Protein AF-A0A925U663-F1 (afdb_monomer_lite)

Structure (mmCIF, N/CA/C/O backbone):
data_AF-A0A925U663-F1
#
_entry.id   AF-A0A925U663-F1
#
loop_
_atom_site.group_PDB
_atom_site.id
_atom_site.type_symbol
_atom_site.label_atom_id
_atom_site.label_alt_id
_atom_site.label_comp_id
_atom_site.label_asym_id
_atom_site.label_entity_id
_atom_site.label_seq_id
_atom_site.pdbx_PDB_ins_code
_atom_site.Cartn_x
_atom_site.Cartn_y
_atom_site.Cartn_z
_atom_site.occupancy
_atom_site.B_iso_or_equiv
_atom_site.auth_seq_id
_atom_site.auth_comp_id
_atom_site.auth_asym_id
_atom_site.auth_atom_id
_atom_site.pdbx_PDB_model_num
ATOM 1 N N . MET A 1 1 ? 19.903 17.161 55.344 1.00 41.16 1 MET A N 1
ATOM 2 C CA . MET A 1 1 ? 18.478 16.786 55.233 1.00 41.16 1 MET A CA 1
ATOM 3 C C . MET A 1 1 ? 18.183 16.793 53.745 1.00 41.16 1 MET A C 1
ATOM 5 O O . MET A 1 1 ? 18.356 17.834 53.129 1.00 41.16 1 MET A O 1
ATOM 9 N N . VAL A 1 2 ? 17.994 15.610 53.159 1.00 46.28 2 VAL A N 1
ATOM 10 C CA . VAL A 1 2 ? 18.011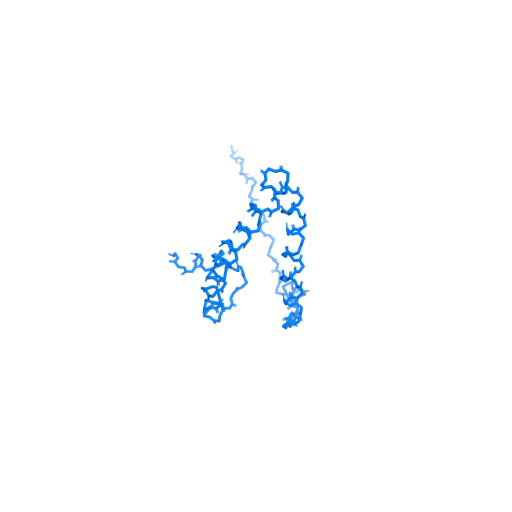 15.384 51.704 1.00 46.28 2 VAL A CA 1
ATOM 11 C C . VAL A 1 2 ? 16.768 16.006 51.067 1.00 46.28 2 VAL A C 1
ATOM 13 O O . VAL A 1 2 ? 15.671 15.894 51.600 1.00 46.28 2 VAL A O 1
ATOM 16 N N . GLN A 1 3 ? 16.979 16.712 49.960 1.00 55.00 3 GLN A N 1
ATOM 17 C CA . GLN A 1 3 ? 15.954 17.357 49.152 1.00 55.00 3 GLN A CA 1
ATOM 18 C C . GLN A 1 3 ? 15.374 16.301 48.203 1.00 55.00 3 GLN A C 1
ATOM 20 O O . GLN A 1 3 ? 16.023 15.931 47.226 1.00 55.00 3 GLN A O 1
ATOM 25 N N . ASP A 1 4 ? 14.195 15.767 48.532 1.00 50.72 4 ASP A N 1
ATOM 26 C CA . ASP A 1 4 ? 13.521 14.760 47.710 1.00 50.72 4 ASP A CA 1
ATOM 27 C C . ASP A 1 4 ? 13.083 15.360 46.367 1.00 50.72 4 ASP A C 1
ATOM 29 O O . ASP A 1 4 ? 12.423 16.400 46.293 1.00 50.72 4 ASP A O 1
ATOM 33 N N . GLY A 1 5 ? 13.528 14.704 45.293 1.00 56.38 5 GLY A N 1
ATOM 34 C CA . GLY A 1 5 ? 13.363 15.126 43.909 1.00 56.38 5 GLY A CA 1
ATOM 35 C C . GLY A 1 5 ? 11.903 15.201 43.463 1.00 56.38 5 GLY A C 1
ATOM 36 O O . GLY A 1 5 ? 11.051 14.422 43.883 1.00 56.38 5 GLY A O 1
ATOM 37 N N . GLN A 1 6 ? 11.630 16.151 42.568 1.00 60.50 6 GLN A N 1
ATOM 38 C CA . GLN A 1 6 ? 10.327 16.364 41.940 1.00 60.50 6 GLN A CA 1
ATOM 39 C C . GLN A 1 6 ? 9.862 15.097 41.204 1.00 60.50 6 GLN A C 1
ATOM 41 O O . GLN A 1 6 ? 10.312 14.797 40.099 1.00 60.50 6 GLN A O 1
ATOM 46 N N . GLY A 1 7 ? 8.965 14.338 41.834 1.00 65.44 7 GLY A N 1
ATOM 47 C CA . GLY A 1 7 ? 8.325 13.168 41.241 1.00 65.44 7 GLY A CA 1
ATOM 48 C C . GLY A 1 7 ? 7.292 13.550 40.179 1.00 65.44 7 GLY A C 1
ATOM 49 O O . GLY A 1 7 ? 6.628 14.581 40.273 1.00 65.44 7 GLY A O 1
ATOM 50 N N . VAL A 1 8 ? 7.138 12.699 39.163 1.00 73.06 8 VAL A N 1
ATOM 51 C CA . VAL A 1 8 ? 6.098 12.830 38.130 1.00 73.06 8 VAL A CA 1
ATOM 52 C C . VAL A 1 8 ? 4.715 12.702 38.778 1.00 73.06 8 VAL A C 1
ATOM 54 O O . VAL A 1 8 ? 4.341 11.632 39.260 1.00 73.06 8 VAL A O 1
ATOM 57 N N . THR A 1 9 ? 3.936 13.786 38.775 1.00 75.38 9 THR A N 1
ATOM 58 C CA . THR A 1 9 ? 2.548 13.788 39.259 1.00 75.38 9 THR A CA 1
ATOM 59 C C . THR A 1 9 ? 1.636 13.126 38.228 1.00 75.38 9 THR A C 1
ATOM 61 O O . THR 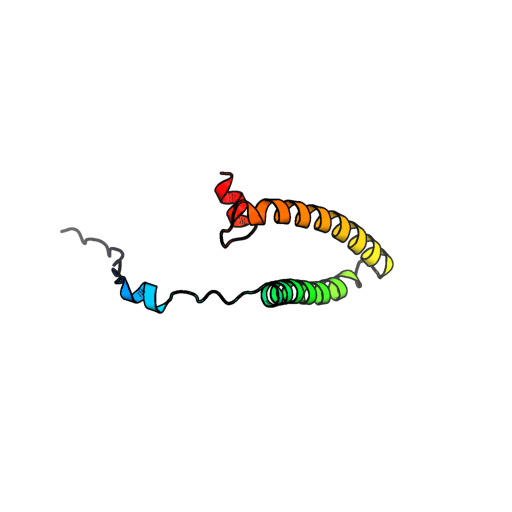A 1 9 ? 1.237 13.742 37.239 1.00 75.38 9 THR A O 1
ATOM 64 N N . TYR A 1 10 ? 1.281 11.863 38.454 1.00 69.44 10 TYR A N 1
ATOM 65 C CA . TYR A 1 10 ? 0.284 11.171 37.639 1.00 69.44 10 TYR A CA 1
ATOM 66 C C . TYR A 1 10 ? -1.121 11.653 38.004 1.00 69.44 10 TYR A C 1
ATOM 68 O O . TYR A 1 10 ? -1.628 11.370 39.090 1.00 69.44 10 TYR A O 1
ATOM 76 N N . ASN A 1 11 ? -1.766 12.369 37.083 1.00 79.00 11 ASN A N 1
ATOM 77 C CA . ASN A 1 11 ? -3.164 12.749 37.237 1.00 79.00 11 ASN A CA 1
ATOM 78 C C . ASN A 1 11 ? -4.050 11.524 36.957 1.00 79.00 11 ASN A C 1
ATOM 80 O O . ASN A 1 11 ? -4.114 11.048 35.821 1.00 79.00 11 ASN A O 1
ATOM 84 N N . LYS A 1 12 ? -4.697 10.981 37.994 1.00 75.9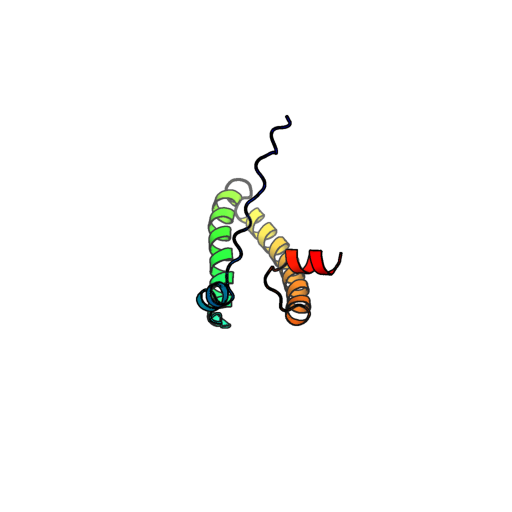4 12 LYS A N 1
ATOM 85 C CA . LYS A 1 12 ? -5.653 9.877 37.845 1.00 75.94 12 LYS A CA 1
ATOM 86 C C . LYS A 1 12 ? -6.924 10.423 37.212 1.00 75.94 12 LYS A C 1
ATOM 88 O O . LYS A 1 12 ? -7.711 11.098 37.866 1.00 75.94 12 LYS A O 1
ATOM 93 N N . VAL A 1 13 ? -7.093 10.148 35.925 1.00 79.38 13 VAL A N 1
ATOM 94 C CA . VAL A 1 13 ? -8.262 10.591 35.169 1.00 79.38 13 VAL A CA 1
ATOM 95 C C . VAL A 1 13 ? -9.381 9.564 35.300 1.00 79.38 13 VAL A C 1
ATOM 97 O O . VAL A 1 13 ? -9.155 8.368 35.127 1.00 79.38 13 VAL A O 1
ATOM 100 N N . ASP A 1 14 ? -10.571 10.050 35.637 1.00 82.44 14 ASP A N 1
ATOM 101 C CA . ASP A 1 14 ? -11.738 9.229 35.956 1.00 82.44 14 ASP A CA 1
ATOM 102 C C . ASP A 1 14 ? -12.359 8.560 34.716 1.00 82.44 14 ASP A C 1
ATOM 104 O O . ASP A 1 14 ? -12.164 9.019 33.589 1.00 82.44 14 ASP A O 1
ATOM 108 N N . GLY A 1 15 ? -13.162 7.508 34.897 1.00 79.06 15 GLY A N 1
ATOM 109 C CA . GLY A 1 15 ? -13.746 6.739 33.780 1.00 79.06 15 GLY A CA 1
ATOM 110 C C . GLY A 1 15 ? -14.567 7.593 32.799 1.00 79.06 15 GLY A C 1
ATOM 111 O O . GLY A 1 15 ? -14.464 7.436 31.579 1.00 79.06 15 GLY A O 1
ATOM 112 N N . ALA A 1 16 ? -15.276 8.596 33.327 1.00 80.44 16 ALA A N 1
ATOM 113 C CA . ALA A 1 16 ? -16.065 9.558 32.554 1.00 80.44 16 ALA A CA 1
ATOM 114 C C . ALA A 1 16 ? -15.226 10.393 31.561 1.00 80.44 16 ALA A C 1
ATOM 116 O O . ALA A 1 16 ? -15.753 10.929 30.581 1.00 80.44 16 ALA A O 1
ATOM 117 N N . TYR A 1 17 ? -13.915 10.524 31.789 1.00 81.38 17 TYR A N 1
ATOM 118 C CA . TYR A 1 17 ? -13.005 11.215 30.875 1.00 81.38 17 TYR A CA 1
ATOM 119 C C . TYR A 1 17 ? -12.783 10.434 29.576 1.00 81.38 17 TYR A C 1
ATOM 121 O O . TYR A 1 17 ? -12.747 11.034 28.499 1.00 81.38 17 TYR A O 1
ATOM 129 N N . PHE A 1 18 ? -12.657 9.108 29.662 1.00 81.62 18 PHE A N 1
ATOM 130 C CA . PHE A 1 18 ? -12.482 8.246 28.491 1.00 81.62 18 PHE A CA 1
ATOM 131 C C . PHE A 1 18 ? -13.788 8.081 27.718 1.00 81.62 18 PHE A C 1
ATOM 133 O O . PHE A 1 18 ? -13.776 8.093 26.488 1.00 81.62 18 PHE A O 1
ATOM 140 N N . GLU A 1 19 ? -14.913 8.025 28.428 1.00 82.06 19 GLU A N 1
ATOM 141 C CA . GLU A 1 19 ? -16.252 7.937 27.839 1.00 82.06 19 GLU A CA 1
ATOM 142 C C . GLU A 1 19 ? -16.561 9.138 26.933 1.00 82.06 19 GLU A C 1
ATOM 144 O O . GLU A 1 19 ? -17.000 8.973 25.795 1.00 82.06 19 GLU A O 1
ATOM 149 N N . LYS A 1 20 ? -16.208 10.354 27.378 1.00 81.88 20 LYS A N 1
ATOM 150 C CA . LYS A 1 20 ? -16.334 11.584 26.574 1.00 81.88 20 LYS A CA 1
ATOM 151 C C . LYS A 1 20 ? -15.430 11.617 25.336 1.00 81.88 20 LYS A C 1
ATOM 153 O O . LYS A 1 20 ? -15.650 12.448 24.458 1.00 81.88 20 LYS A O 1
ATOM 158 N N . ARG A 1 21 ? -14.406 10.761 25.262 1.00 81.94 21 ARG A N 1
ATOM 159 C CA . ARG A 1 21 ? -13.424 10.706 24.162 1.00 81.94 21 ARG A CA 1
ATOM 160 C C . ARG A 1 21 ? -13.536 9.444 23.309 1.00 81.94 21 ARG A C 1
ATOM 162 O O . ARG A 1 21 ? -12.678 9.211 22.457 1.00 81.94 21 ARG A O 1
ATOM 169 N N . GLY A 1 22 ? -14.582 8.647 23.510 1.00 81.12 22 GLY A N 1
ATOM 170 C CA . GLY A 1 22 ? -14.862 7.493 22.669 1.00 81.12 22 GLY A CA 1
ATOM 171 C C . GLY A 1 22 ? -14.999 7.906 21.203 1.00 81.12 22 GLY A C 1
ATOM 172 O O . GLY A 1 22 ? -15.815 8.759 20.853 1.00 81.12 22 GLY A O 1
ATOM 173 N N . LEU A 1 23 ? -14.196 7.301 20.329 1.00 83.88 23 LEU A N 1
ATOM 174 C CA . LEU A 1 23 ? -14.304 7.530 18.893 1.00 83.88 23 LEU A CA 1
ATOM 175 C C . LEU A 1 23 ? -15.555 6.835 18.358 1.00 83.88 23 LEU A C 1
ATOM 177 O O . LEU A 1 23 ? -15.734 5.624 18.515 1.00 83.88 23 LEU A O 1
ATOM 181 N N . LYS A 1 24 ? -16.409 7.594 17.672 1.00 82.69 24 LYS A N 1
ATOM 182 C CA . LYS A 1 24 ? -17.549 7.025 16.956 1.00 82.69 24 LYS A CA 1
ATOM 183 C C . LYS A 1 24 ? -17.043 6.307 15.705 1.00 82.69 24 LYS A C 1
ATOM 185 O O . LYS A 1 24 ? -16.345 6.898 14.882 1.00 82.69 24 LYS A O 1
ATOM 190 N N . ARG A 1 25 ? -17.412 5.034 15.536 1.00 79.31 25 ARG A N 1
ATOM 191 C CA . ARG A 1 25 ? -17.132 4.288 14.301 1.00 79.31 25 ARG A CA 1
ATOM 192 C C . ARG A 1 25 ? -17.894 4.938 13.145 1.00 79.31 25 ARG A C 1
ATOM 194 O O . ARG A 1 25 ? -19.117 4.876 13.101 1.00 79.31 25 ARG A O 1
ATOM 201 N N . TYR A 1 26 ? -17.159 5.588 12.249 1.00 81.88 26 TYR A N 1
ATOM 202 C CA . TYR A 1 26 ? -17.716 6.306 11.097 1.00 81.88 26 TYR A CA 1
ATOM 203 C C . TYR A 1 26 ? -17.088 5.877 9.764 1.00 81.88 26 TYR A C 1
ATOM 205 O O . TYR A 1 26 ? -17.710 6.019 8.717 1.00 81.88 26 TYR A O 1
ATOM 213 N N . ALA A 1 27 ? -15.869 5.331 9.790 1.00 80.88 27 ALA A N 1
ATOM 214 C CA . ALA A 1 27 ? -15.147 4.977 8.579 1.00 80.88 27 ALA A CA 1
ATOM 215 C C . ALA A 1 27 ? -15.746 3.722 7.915 1.00 80.88 27 ALA A C 1
ATOM 217 O O . ALA A 1 27 ? -15.411 2.593 8.271 1.00 80.88 27 ALA A O 1
ATOM 218 N N . GLY A 1 28 ? -16.652 3.931 6.961 1.00 85.56 28 GLY A N 1
ATOM 219 C CA . GLY A 1 28 ? -17.120 2.909 6.029 1.00 85.56 28 GLY A CA 1
ATOM 220 C C . GLY A 1 28 ? -16.160 2.718 4.850 1.00 85.56 28 GLY A C 1
ATOM 221 O O . GLY A 1 28 ? -15.186 3.458 4.683 1.00 85.56 28 GLY A O 1
ATOM 222 N N . VAL A 1 29 ? -16.470 1.750 3.987 1.00 88.12 29 VAL A N 1
ATOM 223 C CA . VAL A 1 29 ? -15.638 1.372 2.828 1.00 88.12 29 VAL A CA 1
ATOM 224 C C . VAL A 1 29 ? -15.297 2.576 1.942 1.00 88.12 29 VAL A C 1
ATOM 226 O O . VAL A 1 29 ? -14.132 2.787 1.620 1.00 88.12 29 VAL A O 1
ATOM 229 N N . ALA A 1 30 ? -16.284 3.419 1.621 1.00 91.19 30 ALA A N 1
ATOM 230 C CA . ALA A 1 30 ? -16.080 4.595 0.772 1.00 91.19 30 ALA A CA 1
ATOM 231 C C . ALA A 1 30 ? -15.114 5.620 1.394 1.00 91.19 30 ALA A C 1
ATOM 233 O O . ALA A 1 30 ? -14.229 6.132 0.714 1.00 91.19 30 ALA A O 1
ATOM 234 N N . SER A 1 31 ? -15.240 5.890 2.697 1.00 89.56 31 SER A N 1
ATOM 235 C CA . SER A 1 31 ? -14.332 6.810 3.392 1.00 89.56 31 SER A CA 1
ATOM 236 C C . SER A 1 31 ? -12.915 6.254 3.518 1.00 89.56 31 SER A C 1
ATOM 238 O O . SER A 1 31 ? -11.960 7.005 3.357 1.00 89.56 31 SER A O 1
ATOM 240 N N . LEU A 1 32 ? -12.758 4.946 3.753 1.00 88.81 32 LEU A N 1
ATOM 241 C CA . LEU A 1 32 ? -11.439 4.308 3.814 1.00 88.81 32 LEU A CA 1
ATOM 242 C C . LEU A 1 32 ? -10.750 4.322 2.445 1.00 88.81 32 LEU A C 1
ATOM 244 O O . LEU A 1 32 ? -9.562 4.628 2.359 1.00 88.81 32 LEU A O 1
ATOM 248 N N . TRP A 1 33 ? -11.507 4.068 1.376 1.00 91.88 33 TRP A N 1
ATOM 249 C CA . TRP A 1 33 ? -11.012 4.177 0.007 1.00 91.88 33 TRP A CA 1
ATOM 250 C C . TRP A 1 33 ? -10.581 5.610 -0.324 1.00 91.88 33 TRP A C 1
ATOM 252 O O . TRP A 1 33 ? -9.467 5.815 -0.800 1.00 91.88 33 TRP A O 1
ATOM 262 N N . ALA A 1 34 ? -11.409 6.608 0.002 1.00 93.19 34 ALA A N 1
ATOM 263 C CA . ALA A 1 34 ? -11.088 8.014 -0.239 1.00 93.19 34 ALA A CA 1
ATOM 264 C C . ALA A 1 34 ? -9.829 8.465 0.522 1.00 93.19 34 ALA A C 1
ATOM 266 O O . ALA A 1 34 ? -8.991 9.168 -0.043 1.00 93.19 34 ALA A O 1
ATOM 267 N N . LEU A 1 35 ? -9.661 8.023 1.775 1.00 91.62 35 LEU A N 1
ATOM 268 C CA . LEU A 1 35 ? -8.450 8.290 2.556 1.00 91.62 35 LEU A CA 1
ATOM 269 C C . LEU A 1 35 ? -7.205 7.662 1.916 1.00 91.62 35 LEU A C 1
ATOM 271 O O . LEU A 1 35 ? -6.179 8.330 1.799 1.00 91.62 35 LEU A O 1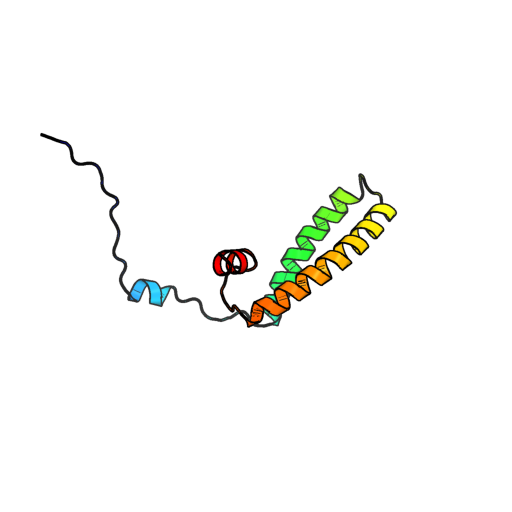
ATOM 275 N N . GLY A 1 36 ? -7.300 6.408 1.464 1.00 89.81 36 GLY A N 1
ATOM 276 C CA . GLY A 1 36 ? -6.196 5.725 0.788 1.00 89.81 36 GLY A CA 1
ATOM 277 C C . GLY A 1 36 ? -5.810 6.399 -0.530 1.00 89.81 36 GLY A C 1
ATOM 278 O O . GLY A 1 36 ? -4.648 6.736 -0.745 1.00 89.81 36 GLY A O 1
ATOM 279 N N . VAL A 1 37 ? -6.789 6.663 -1.396 1.00 93.19 37 VAL A N 1
ATOM 280 C CA . VAL A 1 37 ? -6.562 7.287 -2.708 1.00 93.19 37 VAL A CA 1
ATOM 281 C C . VAL A 1 37 ? -6.010 8.707 -2.567 1.00 93.19 37 VAL A C 1
ATOM 283 O O . VAL A 1 37 ? -5.047 9.055 -3.251 1.00 93.19 37 VAL A O 1
ATOM 286 N N . GLY A 1 38 ? -6.549 9.511 -1.645 1.00 93.88 38 GLY A N 1
ATOM 287 C CA . GLY A 1 38 ? -6.061 10.870 -1.395 1.00 93.88 38 GLY A CA 1
ATOM 288 C C . GLY A 1 38 ? -4.598 10.906 -0.941 1.00 93.88 38 GLY A C 1
ATOM 289 O O . GLY A 1 38 ? -3.815 11.730 -1.425 1.00 93.88 38 GLY A O 1
ATOM 290 N N . ALA A 1 39 ? -4.196 9.968 -0.078 1.00 91.12 39 ALA A N 1
ATOM 291 C CA . ALA A 1 39 ? -2.807 9.848 0.357 1.00 91.12 39 ALA A CA 1
ATOM 292 C C . ALA A 1 39 ? -1.863 9.487 -0.807 1.00 91.12 39 ALA A C 1
ATOM 294 O O . ALA A 1 39 ? -0.768 10.038 -0.905 1.00 91.12 39 ALA A O 1
ATOM 295 N N . VAL A 1 40 ? -2.294 8.626 -1.733 1.00 91.25 40 VAL A N 1
ATOM 296 C CA . VAL A 1 40 ? -1.458 8.161 -2.855 1.00 91.25 40 VAL A CA 1
ATOM 297 C C . VAL A 1 40 ? -1.333 9.199 -3.972 1.00 91.25 40 VAL A C 1
ATOM 299 O O . VAL A 1 40 ? -0.239 9.378 -4.517 1.00 91.25 40 VAL A O 1
ATOM 302 N N . ILE A 1 41 ? -2.421 9.893 -4.322 1.00 91.25 41 ILE A N 1
ATOM 303 C CA . ILE A 1 41 ? -2.414 10.895 -5.401 1.00 91.25 41 ILE A CA 1
ATOM 304 C C . ILE A 1 41 ? -1.491 12.068 -5.045 1.00 91.25 41 ILE A C 1
ATOM 306 O O . ILE A 1 41 ? -0.739 12.535 -5.903 1.00 91.25 41 ILE A O 1
ATOM 310 N N . SER A 1 42 ? -1.496 12.508 -3.780 1.00 89.88 42 SER A N 1
ATOM 311 C CA . SER A 1 42 ? -0.618 13.601 -3.335 1.00 89.88 42 SER A CA 1
ATOM 312 C C . SER A 1 42 ? 0.869 13.249 -3.489 1.00 89.88 42 SER A C 1
ATOM 314 O O . SER A 1 42 ? 1.652 14.067 -3.974 1.00 89.88 42 SER A O 1
ATOM 316 N N . GLY A 1 43 ? 1.246 12.004 -3.182 1.00 86.62 43 GLY A N 1
ATOM 317 C CA . GLY A 1 43 ? 2.598 11.491 -3.407 1.00 86.62 43 GLY A CA 1
ATOM 318 C C . GLY A 1 43 ? 2.958 11.362 -4.889 1.00 86.62 43 GLY A C 1
ATOM 319 O O . GLY A 1 43 ? 4.069 11.722 -5.279 1.00 86.62 43 GLY A O 1
ATOM 320 N N . HIS A 1 44 ? 2.018 10.917 -5.733 1.00 87.44 44 HIS A N 1
ATOM 321 C CA . HIS A 1 44 ? 2.244 10.811 -7.178 1.00 87.44 44 HIS A CA 1
ATOM 322 C C . HIS A 1 44 ? 2.584 12.168 -7.796 1.00 87.44 44 HIS A C 1
ATOM 324 O O . HIS A 1 44 ? 3.568 12.260 -8.524 1.00 87.44 44 HIS A O 1
ATOM 330 N N . PHE A 1 45 ? 1.832 13.228 -7.485 1.00 85.94 45 PHE A N 1
ATOM 331 C CA . PHE A 1 45 ? 2.093 14.563 -8.039 1.00 85.94 45 PHE A CA 1
ATOM 332 C C . PHE A 1 45 ? 3.541 15.035 -7.805 1.00 85.94 45 PHE A C 1
ATOM 334 O O . PHE A 1 45 ? 4.179 15.574 -8.714 1.00 85.94 45 PHE A O 1
ATOM 341 N N . SER A 1 46 ? 4.074 14.777 -6.607 1.00 85.44 46 SER A N 1
ATOM 342 C CA . SER A 1 46 ? 5.477 15.046 -6.278 1.00 85.44 46 SER A CA 1
ATOM 343 C C . SER A 1 46 ? 6.426 14.118 -7.050 1.00 85.44 46 SER A C 1
ATOM 345 O O . SER A 1 46 ? 7.362 14.582 -7.700 1.00 85.44 46 SER A O 1
ATOM 347 N N . GLY A 1 47 ? 6.146 12.811 -7.063 1.00 83.50 47 GLY A N 1
ATOM 348 C CA . GLY A 1 47 ? 6.978 11.806 -7.732 1.00 83.50 47 GLY A CA 1
ATOM 349 C C . GLY A 1 47 ? 7.171 12.045 -9.233 1.00 83.50 47 GLY A C 1
ATOM 350 O O . GLY A 1 47 ? 8.288 11.908 -9.729 1.00 83.50 47 GLY A O 1
ATOM 351 N N . TRP A 1 48 ? 6.127 12.469 -9.953 1.00 84.44 48 TRP A N 1
ATOM 352 C CA . TRP A 1 48 ? 6.231 12.807 -11.380 1.00 84.44 48 TRP A CA 1
ATOM 353 C C . TRP A 1 48 ? 7.068 14.073 -11.612 1.00 84.44 48 TRP A C 1
ATOM 355 O O . TRP A 1 48 ? 7.923 14.077 -12.496 1.00 84.44 48 TRP A O 1
ATOM 365 N N . ASN A 1 49 ? 6.886 15.120 -10.797 1.00 83.25 49 ASN A N 1
ATOM 366 C CA . ASN A 1 49 ? 7.669 16.357 -10.912 1.00 83.25 49 ASN A CA 1
ATOM 367 C C . ASN A 1 49 ? 9.168 16.125 -10.671 1.00 83.25 49 ASN A C 1
ATOM 369 O O . ASN A 1 49 ? 9.997 16.619 -11.432 1.00 83.25 49 ASN A O 1
ATOM 373 N N . PHE A 1 50 ? 9.524 15.345 -9.648 1.00 81.31 50 PHE A N 1
ATOM 374 C CA . PHE A 1 50 ? 10.927 15.054 -9.340 1.00 81.31 50 PHE A CA 1
ATOM 375 C C . PHE A 1 50 ? 11.544 13.987 -10.241 1.00 81.31 50 PHE A C 1
ATOM 377 O O . PHE A 1 50 ? 12.747 14.022 -10.479 1.00 81.31 50 PHE A O 1
ATOM 384 N N . GLY A 1 51 ? 10.752 13.036 -10.733 1.00 80.00 51 GLY A N 1
ATOM 385 C CA . GLY A 1 51 ? 11.259 11.913 -11.513 1.00 80.00 51 GLY A CA 1
ATOM 386 C C . GLY A 1 51 ? 11.449 12.211 -13.001 1.00 80.00 51 GLY A C 1
ATOM 387 O O . GLY A 1 51 ? 12.335 11.625 -13.626 1.00 80.00 51 GLY A O 1
ATOM 388 N N . LEU A 1 52 ? 10.667 13.130 -13.580 1.00 83.12 52 LEU A N 1
ATOM 389 C CA . LEU A 1 52 ? 10.778 13.470 -15.005 1.00 83.12 52 LEU A CA 1
ATOM 390 C C . LEU A 1 52 ? 12.088 14.196 -15.345 1.00 83.12 52 LEU A C 1
ATOM 392 O O . LEU A 1 52 ? 12.623 13.984 -16.430 1.00 83.12 52 LEU A O 1
ATOM 396 N N . ALA A 1 53 ? 12.621 15.003 -14.423 1.00 76.44 53 ALA A N 1
ATOM 397 C CA . ALA A 1 53 ? 13.870 15.740 -14.624 1.00 76.44 53 ALA A CA 1
ATOM 398 C C . ALA A 1 53 ? 15.116 14.830 -14.787 1.00 76.44 53 ALA A C 1
ATOM 400 O O . ALA A 1 53 ? 15.872 15.048 -15.731 1.00 76.44 53 ALA A O 1
ATOM 401 N N . PRO A 1 54 ? 15.344 13.804 -13.941 1.00 79.19 54 PRO A N 1
ATOM 402 C CA . PRO A 1 54 ? 16.467 12.874 -14.090 1.00 79.19 54 PRO A CA 1
ATOM 403 C C . PRO A 1 54 ? 16.163 11.630 -14.944 1.00 79.19 54 PRO A C 1
ATOM 405 O O . PRO A 1 54 ? 17.073 11.093 -15.568 1.00 79.19 54 PRO A O 1
ATOM 408 N N . GLY A 1 55 ? 14.920 11.133 -14.958 1.00 75.88 55 GLY A N 1
ATOM 409 C CA . GLY A 1 55 ? 14.573 9.836 -15.562 1.00 75.88 55 GLY A CA 1
ATOM 410 C C . GLY A 1 55 ? 13.944 9.908 -16.955 1.00 75.88 55 GLY A C 1
ATOM 411 O O . GLY A 1 55 ? 13.835 8.882 -17.633 1.00 75.88 55 GLY A O 1
ATOM 412 N N . GLY A 1 56 ? 13.510 11.096 -17.390 1.00 84.62 56 GLY A N 1
ATOM 413 C CA . GLY A 1 56 ? 12.716 11.264 -18.606 1.00 84.62 56 GLY A CA 1
ATOM 414 C C . GLY A 1 56 ? 11.398 10.474 -18.577 1.00 84.62 56 GLY A C 1
ATOM 415 O O . GLY A 1 56 ? 11.092 9.734 -17.644 1.00 84.62 56 GLY A O 1
ATOM 416 N N . PHE A 1 57 ? 10.584 10.609 -19.623 1.00 84.06 57 PHE A N 1
ATOM 417 C CA . PHE A 1 57 ? 9.279 9.937 -19.675 1.00 84.06 57 PHE A CA 1
ATOM 418 C C . PHE A 1 57 ? 9.401 8.404 -19.756 1.00 84.06 57 PHE A C 1
ATOM 420 O O . PHE A 1 57 ? 8.693 7.680 -19.060 1.00 84.06 57 PHE A O 1
ATOM 427 N N . GLY A 1 58 ? 10.335 7.901 -20.574 1.00 83.94 58 GLY A N 1
ATOM 428 C CA . GLY A 1 58 ? 10.535 6.461 -20.773 1.00 83.94 58 GLY A CA 1
ATOM 429 C C . GLY A 1 58 ? 11.068 5.743 -19.530 1.00 83.94 58 GLY A C 1
ATOM 430 O O . GLY A 1 58 ? 10.567 4.676 -19.177 1.00 83.94 58 GLY A O 1
ATOM 431 N N . GLY A 1 59 ? 12.034 6.346 -18.827 1.00 86.19 59 GLY A N 1
ATOM 432 C CA . GLY A 1 59 ? 12.564 5.791 -17.580 1.00 86.19 59 GLY A CA 1
ATOM 433 C C . GLY A 1 59 ? 11.516 5.779 -16.470 1.00 86.19 59 GLY A C 1
ATOM 434 O O . GLY A 1 59 ? 11.397 4.786 -15.750 1.00 86.19 59 GLY A O 1
ATOM 435 N N . LEU A 1 60 ? 10.690 6.828 -16.381 1.00 87.88 60 LEU A N 1
ATOM 436 C CA . LEU A 1 60 ? 9.616 6.877 -15.393 1.00 87.88 60 LEU A CA 1
ATOM 437 C C . LEU A 1 60 ? 8.518 5.839 -15.655 1.00 87.88 60 LEU A C 1
ATOM 439 O O . LEU A 1 60 ? 7.989 5.268 -14.706 1.00 87.88 60 LEU A O 1
ATOM 443 N N . LEU A 1 61 ? 8.197 5.560 -16.922 1.00 88.06 61 LEU A N 1
ATOM 444 C CA . LEU A 1 61 ? 7.202 4.551 -17.292 1.00 88.06 61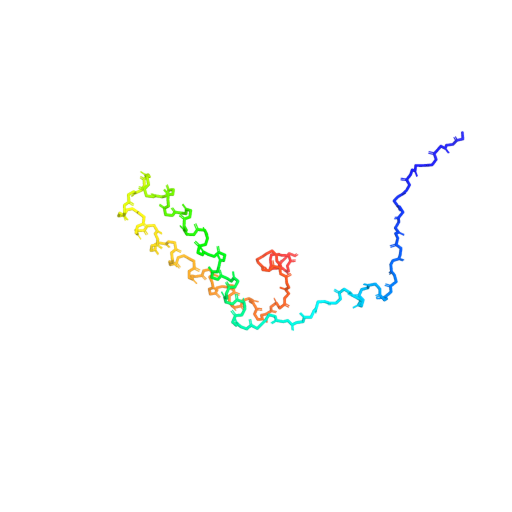 LEU A CA 1
ATOM 445 C C . LEU A 1 61 ? 7.661 3.146 -16.877 1.00 88.06 61 LEU A C 1
ATOM 447 O O . LEU A 1 61 ? 6.896 2.402 -16.264 1.00 88.06 61 LEU A O 1
ATOM 451 N N . ILE A 1 62 ? 8.925 2.802 -17.135 1.00 90.56 62 ILE A N 1
ATOM 452 C CA . ILE A 1 62 ? 9.502 1.516 -16.712 1.00 90.56 62 ILE A CA 1
ATOM 453 C C . ILE A 1 62 ? 9.538 1.419 -15.182 1.00 90.56 62 ILE A C 1
ATOM 455 O O . ILE A 1 62 ? 9.111 0.409 -14.619 1.00 90.56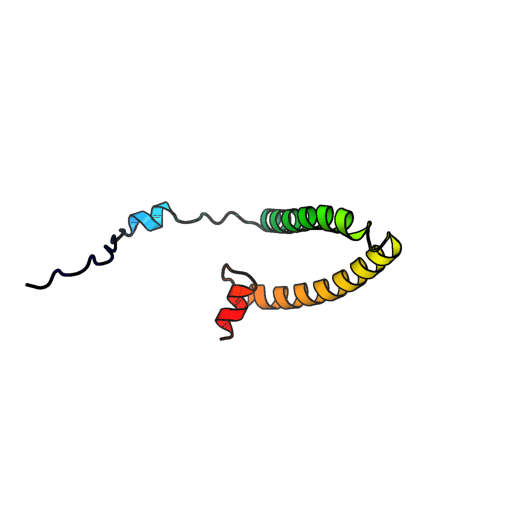 62 ILE A O 1
ATOM 459 N N . ALA A 1 63 ? 9.993 2.475 -14.499 1.00 90.25 63 ALA A N 1
ATOM 460 C CA . ALA A 1 63 ? 10.007 2.525 -13.039 1.00 90.25 63 ALA A CA 1
ATOM 461 C C . ALA A 1 63 ? 8.595 2.361 -12.450 1.00 90.25 63 ALA A C 1
ATOM 463 O O . ALA A 1 63 ? 8.413 1.598 -11.501 1.00 90.25 63 ALA A O 1
ATOM 464 N N . ALA A 1 64 ? 7.587 3.008 -13.042 1.00 89.25 64 ALA A N 1
ATOM 465 C CA . ALA A 1 64 ? 6.197 2.892 -12.618 1.00 89.25 64 ALA A CA 1
ATOM 466 C C . ALA A 1 64 ? 5.675 1.454 -12.742 1.00 89.25 64 ALA A C 1
ATOM 468 O O . ALA A 1 64 ? 5.050 0.962 -11.806 1.00 89.25 64 ALA A O 1
ATOM 469 N N . VAL A 1 65 ? 5.967 0.754 -13.845 1.00 93.25 65 VAL A N 1
ATOM 470 C CA . VAL A 1 65 ? 5.555 -0.650 -14.031 1.00 93.25 65 VAL A CA 1
ATOM 471 C C . VAL A 1 65 ? 6.231 -1.568 -13.011 1.00 93.25 65 VAL A C 1
ATOM 473 O O . VAL A 1 65 ? 5.558 -2.386 -12.382 1.00 93.25 65 VAL A O 1
ATOM 476 N N . LEU A 1 66 ? 7.542 -1.420 -12.803 1.00 95.38 66 LEU A N 1
ATOM 477 C CA . LEU A 1 66 ? 8.287 -2.239 -11.841 1.00 95.38 66 LEU A CA 1
ATOM 478 C C . LEU A 1 66 ? 7.773 -2.047 -10.411 1.00 95.38 66 LEU A C 1
ATOM 480 O O . LEU A 1 66 ? 7.498 -3.023 -9.709 1.00 95.38 66 LEU A O 1
ATOM 484 N N . ILE A 1 67 ? 7.597 -0.791 -9.992 1.00 93.12 67 ILE A N 1
ATOM 485 C CA . ILE A 1 67 ? 7.066 -0.473 -8.666 1.00 93.12 67 ILE A CA 1
ATOM 486 C C . ILE A 1 67 ? 5.612 -0.930 -8.540 1.00 93.12 67 ILE A C 1
ATOM 488 O O . ILE A 1 67 ? 5.260 -1.467 -7.495 1.00 93.12 67 ILE A O 1
ATOM 492 N N . ALA A 1 68 ? 4.781 -0.801 -9.579 1.00 92.62 68 ALA A N 1
ATOM 493 C CA . ALA A 1 68 ? 3.398 -1.277 -9.548 1.00 92.62 68 ALA A CA 1
ATOM 494 C C . ALA A 1 68 ? 3.312 -2.787 -9.283 1.00 92.62 68 ALA A C 1
ATOM 496 O O . ALA A 1 68 ? 2.528 -3.206 -8.433 1.00 92.62 68 ALA A O 1
ATOM 497 N N . ILE A 1 69 ? 4.143 -3.598 -9.946 1.00 96.25 69 ILE A N 1
ATOM 498 C CA . ILE A 1 69 ? 4.182 -5.055 -9.731 1.00 96.25 69 ILE A CA 1
ATOM 499 C C . ILE A 1 69 ? 4.619 -5.378 -8.298 1.00 96.25 69 ILE A C 1
ATOM 501 O O . ILE A 1 69 ? 3.959 -6.157 -7.607 1.00 96.25 69 ILE A O 1
ATOM 505 N N . MET A 1 70 ? 5.704 -4.755 -7.829 1.00 96.00 70 MET A N 1
ATOM 506 C CA . MET A 1 70 ? 6.194 -4.937 -6.460 1.00 96.00 70 MET A CA 1
ATOM 507 C C . MET A 1 70 ? 5.123 -4.555 -5.424 1.00 96.00 70 MET A C 1
ATOM 509 O O . MET A 1 70 ? 4.875 -5.296 -4.471 1.00 96.00 70 MET A O 1
ATOM 513 N N . TYR A 1 71 ? 4.469 -3.407 -5.616 1.00 93.56 71 TYR A N 1
ATOM 514 C CA . TYR A 1 71 ? 3.469 -2.888 -4.686 1.00 93.56 71 TYR A CA 1
ATOM 515 C C . TYR A 1 71 ? 2.188 -3.724 -4.691 1.00 93.56 71 TYR A C 1
ATOM 517 O O . TYR A 1 71 ? 1.571 -3.891 -3.644 1.00 93.56 71 TYR A O 1
ATOM 525 N N . LEU A 1 72 ? 1.810 -4.306 -5.832 1.00 94.25 72 LEU A N 1
ATOM 526 C CA . LEU A 1 72 ? 0.683 -5.233 -5.915 1.00 94.25 72 LEU A CA 1
ATOM 527 C C . LEU A 1 72 ? 0.906 -6.461 -5.018 1.00 94.25 72 LEU A C 1
ATOM 529 O O . LEU A 1 72 ? 0.017 -6.827 -4.250 1.00 94.25 72 LEU A O 1
ATOM 533 N N . GLY A 1 73 ? 2.109 -7.045 -5.054 1.00 94.69 73 GLY A N 1
ATOM 534 C CA . GLY A 1 73 ? 2.484 -8.142 -4.156 1.00 94.69 73 GLY A CA 1
ATOM 535 C C . GLY A 1 73 ? 2.412 -7.737 -2.681 1.00 94.69 73 GLY A C 1
ATOM 536 O O . GLY A 1 73 ? 1.810 -8.439 -1.872 1.00 94.69 73 GLY A O 1
ATOM 537 N N . LEU A 1 74 ? 2.945 -6.559 -2.341 1.00 92.25 74 LEU A N 1
ATOM 538 C CA . LEU A 1 74 ? 2.875 -6.017 -0.980 1.00 92.25 74 LEU A CA 1
ATOM 539 C C . LEU A 1 74 ? 1.426 -5.828 -0.497 1.00 92.25 74 LEU A C 1
ATOM 541 O O . LEU A 1 74 ? 1.106 -6.172 0.642 1.00 92.25 74 LEU A O 1
ATOM 545 N N . VAL A 1 75 ? 0.549 -5.293 -1.351 1.00 91.44 75 VAL A N 1
ATOM 546 C CA . VAL A 1 75 ? -0.867 -5.075 -1.026 1.00 91.44 75 VAL A CA 1
ATOM 547 C C . VAL A 1 75 ? -1.578 -6.399 -0.760 1.00 91.44 75 VAL A C 1
ATOM 549 O O . VAL A 1 75 ? -2.350 -6.464 0.194 1.00 91.44 75 VAL A O 1
ATOM 552 N N . PHE A 1 76 ? -1.297 -7.456 -1.527 1.00 91.81 76 PHE A N 1
ATOM 553 C CA . PHE A 1 76 ? -1.873 -8.777 -1.260 1.00 91.81 76 PHE A CA 1
ATOM 554 C C . PHE A 1 76 ? -1.423 -9.349 0.086 1.00 91.81 76 PHE A C 1
ATOM 556 O O . PHE A 1 76 ? -2.274 -9.782 0.861 1.00 91.81 76 PHE A O 1
ATOM 563 N N . CYS A 1 77 ? -0.135 -9.247 0.430 1.00 90.31 77 CYS A N 1
ATOM 564 C CA . CYS A 1 77 ? 0.350 -9.671 1.748 1.00 90.31 77 CYS A CA 1
ATOM 565 C C . CYS A 1 77 ? -0.373 -8.933 2.891 1.00 90.31 77 CYS A C 1
ATOM 567 O O . CYS A 1 77 ? -0.797 -9.539 3.873 1.00 90.31 77 CYS A O 1
ATOM 569 N N . ILE A 1 78 ? -0.554 -7.614 2.763 1.00 88.44 78 ILE A N 1
ATOM 570 C CA . ILE A 1 78 ? -1.260 -6.802 3.768 1.00 88.44 78 ILE A CA 1
ATOM 571 C C . ILE A 1 78 ? -2.753 -7.151 3.815 1.00 88.44 78 ILE A C 1
ATOM 573 O O . ILE A 1 78 ? -3.347 -7.158 4.896 1.00 88.44 78 ILE A O 1
ATOM 577 N N . ALA A 1 79 ? -3.362 -7.448 2.667 1.00 88.62 79 ALA A N 1
ATOM 578 C CA . ALA A 1 79 ? -4.766 -7.823 2.577 1.00 88.62 79 ALA A CA 1
ATOM 579 C C . ALA A 1 79 ? -5.062 -9.143 3.303 1.00 88.62 79 ALA A C 1
ATOM 581 O O . ALA A 1 79 ? -6.110 -9.243 3.933 1.00 88.62 79 ALA A O 1
ATOM 582 N N . GLU A 1 80 ? -4.147 -10.116 3.281 1.00 88.81 80 GLU A N 1
ATOM 583 C CA . GLU A 1 80 ? -4.291 -11.372 4.035 1.00 88.81 80 GLU A CA 1
ATOM 584 C C . GLU A 1 80 ? -4.136 -11.167 5.551 1.00 88.81 80 GLU A C 1
ATOM 586 O O . GLU A 1 80 ? -4.843 -11.788 6.347 1.00 88.81 80 GLU A O 1
ATOM 591 N N . MET A 1 81 ? -3.264 -10.245 5.969 1.00 86.12 81 MET A N 1
ATOM 592 C CA . MET A 1 81 ? -3.020 -9.945 7.388 1.00 86.12 81 MET A CA 1
ATOM 593 C C . MET A 1 81 ? -4.096 -9.045 8.014 1.00 86.12 81 MET A C 1
ATOM 595 O O . MET A 1 81 ? -4.395 -9.162 9.204 1.00 86.12 81 MET A O 1
ATOM 599 N N . SER A 1 82 ? -4.707 -8.152 7.229 1.00 84.31 82 SER A N 1
ATOM 600 C CA . SER A 1 82 ? -5.714 -7.194 7.704 1.00 84.31 82 SER A CA 1
ATOM 601 C C . SER A 1 82 ? -6.943 -7.824 8.390 1.00 84.31 82 SER A C 1
ATOM 603 O O . SER A 1 82 ? -7.385 -7.254 9.390 1.00 84.31 82 SER A O 1
ATOM 605 N N . PRO A 1 83 ? -7.536 -8.938 7.911 1.00 81.69 83 PRO A N 1
ATOM 606 C CA . PRO A 1 83 ? -8.627 -9.611 8.615 1.00 81.69 83 PRO A CA 1
ATOM 607 C C . PRO A 1 83 ? -8.145 -10.452 9.804 1.00 81.69 83 PRO A C 1
ATOM 609 O O . PRO A 1 83 ? -8.896 -10.611 10.763 1.00 81.69 83 PRO A O 1
ATOM 612 N N . ALA A 1 84 ? -6.909 -10.964 9.772 1.00 81.88 84 ALA A N 1
ATOM 613 C CA . ALA A 1 84 ? -6.351 -11.769 10.860 1.00 81.88 84 ALA A CA 1
ATOM 614 C C . ALA A 1 84 ? -6.055 -10.932 12.117 1.00 81.88 84 ALA A C 1
ATOM 616 O O . ALA A 1 84 ? -6.164 -11.431 13.236 1.00 81.88 84 ALA A O 1
ATOM 617 N N . LEU A 1 85 ? -5.704 -9.653 11.944 1.00 78.00 85 LEU A N 1
ATOM 618 C CA . LEU A 1 85 ? -5.324 -8.754 13.033 1.00 78.00 85 LEU A CA 1
ATOM 619 C C . LEU A 1 85 ? -6.006 -7.374 12.892 1.00 78.00 85 LEU A C 1
ATOM 621 O O . LEU A 1 85 ? -5.390 -6.417 12.409 1.00 78.00 85 LEU A O 1
ATOM 625 N N . PRO A 1 86 ? -7.273 -7.225 13.338 1.00 75.25 86 PRO A N 1
ATOM 626 C CA . PRO A 1 86 ? -8.074 -6.009 13.162 1.00 75.25 86 PRO A CA 1
ATOM 627 C C . PRO A 1 86 ? -7.745 -4.930 14.210 1.00 75.25 86 PRO A C 1
ATOM 629 O O . PRO A 1 86 ? -8.613 -4.425 14.924 1.00 75.25 86 PRO A O 1
ATOM 632 N N . HIS A 1 87 ? -6.468 -4.579 14.322 1.00 75.00 87 HIS A N 1
ATOM 633 C CA . HIS A 1 87 ? -5.959 -3.528 15.201 1.00 75.00 87 HIS A CA 1
ATOM 634 C C . HIS A 1 87 ? -5.492 -2.301 14.405 1.00 75.00 87 HIS A C 1
ATOM 636 O O . HIS A 1 87 ? -4.917 -2.404 13.318 1.00 75.00 87 HIS A O 1
ATOM 642 N N . THR A 1 88 ? -5.731 -1.116 14.959 1.00 72.56 88 THR A N 1
ATOM 643 C CA . THR A 1 88 ? -5.290 0.166 14.405 1.00 72.56 88 THR A CA 1
ATOM 644 C C . THR A 1 88 ? -3.765 0.281 14.496 1.00 72.56 88 THR A C 1
ATOM 646 O O . THR A 1 88 ? -3.211 0.234 15.590 1.00 72.56 88 THR A O 1
ATOM 649 N N . GLY A 1 89 ? -3.080 0.447 13.357 1.00 72.38 89 GLY A N 1
ATOM 650 C CA . GLY A 1 89 ? -1.620 0.642 13.333 1.00 72.38 89 GLY A CA 1
ATOM 651 C C . GLY A 1 89 ? -0.876 0.147 12.087 1.00 72.38 89 GLY A C 1
ATOM 652 O O . GLY A 1 89 ? 0.335 0.339 12.007 1.00 72.38 89 GLY A O 1
ATOM 653 N N . ALA A 1 90 ? -1.574 -0.452 11.110 1.00 76.75 90 ALA A N 1
ATOM 654 C CA . ALA A 1 90 ? -0.996 -0.905 9.837 1.00 76.75 90 ALA A CA 1
ATOM 655 C C . ALA A 1 90 ? 0.268 -1.777 10.041 1.00 76.75 90 ALA A C 1
ATOM 657 O O . ALA A 1 90 ? 0.316 -2.585 10.969 1.00 76.75 90 ALA A O 1
ATOM 658 N N . ALA A 1 91 ? 1.297 -1.614 9.202 1.00 77.44 91 ALA A N 1
ATOM 659 C CA . ALA A 1 91 ? 2.514 -2.432 9.211 1.00 77.44 91 ALA A CA 1
ATOM 660 C C . ALA A 1 91 ? 3.244 -2.474 10.568 1.00 77.44 91 ALA A C 1
ATOM 662 O O . ALA A 1 91 ? 3.757 -3.522 10.952 1.00 77.44 91 ALA A O 1
ATOM 663 N N . TYR A 1 92 ? 3.245 -1.370 11.327 1.00 81.44 92 TYR A N 1
ATOM 664 C CA . TYR A 1 92 ? 3.862 -1.336 12.656 1.00 81.44 92 TYR A CA 1
ATOM 665 C C . TYR A 1 92 ? 3.152 -2.276 13.635 1.00 81.44 92 TYR A C 1
ATOM 667 O O . TYR A 1 92 ? 3.801 -2.926 14.454 1.00 81.44 92 TYR A O 1
ATOM 675 N N . SER A 1 93 ? 1.822 -2.389 13.529 1.00 79.56 93 SER A N 1
ATOM 676 C CA . SER A 1 93 ? 1.071 -3.299 14.388 1.00 79.56 93 SER A CA 1
ATOM 677 C C . SER A 1 93 ? 1.295 -4.767 14.040 1.00 79.56 93 SER A C 1
ATOM 679 O O . SER A 1 93 ? 1.361 -5.589 14.944 1.00 79.56 93 SER A O 1
ATOM 681 N N . PHE A 1 94 ? 1.494 -5.095 12.763 1.00 80.25 94 PHE A N 1
ATOM 682 C CA . PHE A 1 94 ? 1.888 -6.452 12.379 1.00 80.25 94 PHE A CA 1
ATOM 683 C C . PHE A 1 94 ? 3.272 -6.803 12.937 1.00 80.25 94 PHE A C 1
ATOM 685 O O . PHE A 1 94 ? 3.427 -7.844 13.568 1.00 80.25 94 PHE A O 1
ATOM 692 N N . ALA A 1 95 ? 4.245 -5.894 12.804 1.00 82.12 95 ALA A N 1
ATOM 693 C CA . ALA A 1 95 ? 5.616 -6.124 13.260 1.00 82.12 95 ALA A CA 1
ATOM 694 C C . ALA A 1 95 ? 5.718 -6.364 14.779 1.00 82.12 95 ALA A C 1
ATOM 696 O O . ALA A 1 95 ? 6.452 -7.246 15.215 1.00 82.12 95 ALA A O 1
ATOM 697 N N . ARG A 1 96 ? 4.960 -5.617 15.594 1.00 83.56 96 ARG A N 1
ATOM 698 C CA . ARG A 1 96 ? 4.941 -5.790 17.063 1.00 83.56 96 ARG A CA 1
ATOM 699 C C . ARG A 1 96 ? 4.194 -7.032 17.543 1.00 83.56 96 ARG A C 1
ATOM 701 O O . ARG A 1 96 ? 4.378 -7.418 18.685 1.00 83.56 96 ARG A O 1
ATOM 708 N N . THR A 1 97 ? 3.307 -7.605 16.732 1.00 77.62 97 THR A N 1
ATOM 709 C CA . THR A 1 97 ? 2.579 -8.833 17.091 1.00 77.62 97 THR A CA 1
ATOM 710 C C . THR A 1 97 ? 3.377 -10.085 16.729 1.00 77.62 97 THR A C 1
ATOM 712 O O . THR A 1 97 ? 3.144 -11.143 17.301 1.00 77.62 97 THR A O 1
ATOM 715 N N . THR A 1 98 ? 4.330 -9.969 15.802 1.00 75.69 98 THR A N 1
ATOM 716 C CA . THR A 1 98 ? 5.259 -11.049 15.443 1.00 75.69 98 THR A CA 1
ATOM 717 C C . THR A 1 98 ? 6.505 -11.140 16.331 1.00 75.69 98 THR A C 1
ATOM 719 O O . THR A 1 98 ? 7.223 -12.130 16.229 1.00 75.69 98 THR A O 1
ATOM 722 N N . MET A 1 99 ? 6.784 -10.116 17.147 1.00 57.72 99 MET A N 1
ATOM 723 C CA . MET A 1 99 ? 7.889 -10.079 18.120 1.00 57.72 99 MET A CA 1
ATOM 724 C C . MET A 1 99 ? 7.410 -10.528 19.497 1.00 57.72 99 MET A C 1
ATOM 726 O O . MET A 1 99 ? 8.194 -11.222 20.177 1.00 57.72 99 MET A O 1
#

Foldseek 3Di:
DDDDDDDDDDDDDDPVVVVVVDDDPDDDPVNVVVVVVVVVVVVVVVCCVVCCVPQNPVSVVVVCVVVVVVVVVVVVVQVVVCVVDVDPDGPVVVVVVVD

Secondary structure (DSSP, 8-state):
--------------HHHHHTTPPP----HHHHHHHHHHHHHHHHHHHHHHHHHHHHHHHHHHHHHHHHHHHHHHHHHHHHHHHH---TTHHHHHHHH--

pLDDT: mean 82.28, std 10.52, range [41.16, 96.25]

Sequence (99 aa):
MVQDGQGVTYNKVDGAYFEKRGLKRYAGVASLWALGVGAVISGHFSGWNFGLAPGGFGGLLIAAVLIAIMYLGLVFCIAEMSPALPHTGAAYSFARTTM

Radius of gyration: 22.81 Å; chains: 1; bounding box: 36×29×76 Å